Protein AF-A0A258DD39-F1 (afdb_monomer_lite)

pLDDT: mean 94.49, std 5.88, range [59.88, 98.69]

InterPro domains:
  IPR003718 OsmC/Ohr conserved domain [PF02566] (3-94)
  IPR015946 K homology domain-like, alpha/beta [G3DSA:3.30.300.20] (1-99)
  IPR036102 OsmC/Ohr superfamily [SSF82784] (1-97)

Organism: Caulobacter vibrioides (NCBI:txid155892)

Sequence (100 aa):
GLDLGPDPHELVAAGLAACTTMTLRLYANQKGWDISGLHVEVFSSFDKDATPHERFERIITLEGDLTDEQRERLFQIAEKCPIHKLLTAGAKVVTTVGGN

Foldseek 3Di:
DVPPDDDPVVVLQVVLQVLLQVQLVVVCVVVVHDFPDKGKGWDWDAQPVDVVRIDIDMDIDTDGDDDPVRVVVSVVSSCVGPSNCCVVVDDDDDDDDDDD

Secondary structure (DSSP, 8-state):
----S--HHHHHHHHHHHHHHHHHHHHHHHHT---SEEEEEEEEEE-TTSSSSEEEEEEEEEESS--HHHHHHHHHHHTTSHHHHHHHH-------PPP-

Radius of gyration: 16.72 Å; chains: 1; bounding box: 36×43×45 Å

Structure (mmCIF, N/CA/C/O backbone):
data_AF-A0A258DD39-F1
#
_entry.id   AF-A0A258DD39-F1
#
loop_
_atom_site.group_PDB
_atom_site.id
_atom_site.type_symbol
_atom_site.label_atom_id
_atom_site.label_alt_id
_atom_site.label_comp_id
_atom_site.label_asym_id
_atom_site.label_entity_id
_atom_site.label_seq_id
_atom_site.pdbx_PDB_ins_code
_atom_site.Cartn_x
_atom_site.Cartn_y
_atom_site.Cartn_z
_atom_site.occupancy
_atom_site.B_iso_or_equiv
_atom_site.auth_seq_id
_atom_site.auth_comp_id
_atom_site.auth_asym_id
_atom_site.auth_atom_id
_atom_site.pdbx_PDB_model_num
ATOM 1 N N . GLY A 1 1 ? -1.239 -5.208 -25.061 1.00 64.69 1 GLY A N 1
ATOM 2 C CA . GLY A 1 1 ? -1.803 -6.568 -25.197 1.00 64.69 1 GLY A CA 1
ATOM 3 C C . GLY A 1 1 ? -3.073 -6.442 -26.006 1.00 64.69 1 GLY A C 1
ATOM 4 O O . GLY A 1 1 ? -3.068 -5.648 -26.931 1.00 64.69 1 GLY A O 1
ATOM 5 N N . LEU A 1 2 ? -4.144 -7.169 -25.661 1.00 81.06 2 LEU A N 1
ATOM 6 C CA . LEU A 1 2 ? -5.518 -6.793 -26.059 1.00 81.06 2 LEU A CA 1
ATOM 7 C C . LEU A 1 2 ? -6.145 -5.785 -25.075 1.00 81.06 2 LEU A C 1
ATOM 9 O O . LEU A 1 2 ? -7.296 -5.408 -25.246 1.00 81.06 2 LEU A O 1
ATOM 13 N N . ASP A 1 3 ? -5.396 -5.415 -24.031 1.00 79.00 3 ASP A N 1
ATOM 14 C CA . ASP A 1 3 ? -5.751 -4.428 -23.004 1.00 79.00 3 ASP A CA 1
ATOM 15 C C . ASP A 1 3 ? -7.092 -4.730 -22.312 1.00 79.00 3 ASP A C 1
ATOM 17 O O . ASP A 1 3 ? -7.848 -3.851 -21.921 1.00 79.00 3 ASP A O 1
ATOM 21 N N . LEU A 1 4 ? -7.379 -6.029 -22.157 1.00 87.50 4 LEU A N 1
ATOM 22 C CA . LEU A 1 4 ? -8.574 -6.560 -21.489 1.00 87.50 4 LEU A CA 1
ATOM 23 C C . LEU A 1 4 ? -8.360 -6.834 -19.993 1.00 87.50 4 LEU A C 1
ATOM 25 O O . LEU A 1 4 ? -9.248 -7.360 -19.327 1.00 87.50 4 LEU A O 1
ATOM 29 N N . GLY A 1 5 ? -7.172 -6.550 -19.474 1.00 87.19 5 GLY A N 1
ATOM 30 C CA . GLY A 1 5 ? -6.804 -6.787 -18.088 1.00 87.19 5 GLY A CA 1
ATOM 31 C C . GLY A 1 5 ? -5.800 -5.745 -17.619 1.00 87.19 5 GLY A C 1
ATOM 32 O O . GLY A 1 5 ? -5.287 -4.996 -18.454 1.00 87.19 5 GLY A O 1
ATOM 33 N N . PRO A 1 6 ? -5.527 -5.713 -16.307 1.00 89.94 6 PRO A N 1
ATOM 34 C CA . PRO A 1 6 ? -4.634 -4.728 -15.737 1.00 89.94 6 PRO A CA 1
ATOM 35 C C . PRO A 1 6 ? -3.234 -4.852 -16.332 1.00 89.94 6 PRO A C 1
ATOM 37 O O . PRO A 1 6 ? -2.725 -5.962 -16.543 1.00 89.94 6 PRO A O 1
ATOM 40 N N . ASP A 1 7 ? -2.610 -3.713 -16.588 1.00 91.75 7 ASP A N 1
ATOM 41 C CA . ASP A 1 7 ? -1.215 -3.667 -16.989 1.00 91.75 7 ASP A CA 1
ATOM 42 C C . ASP A 1 7 ? -0.279 -4.022 -15.806 1.00 91.75 7 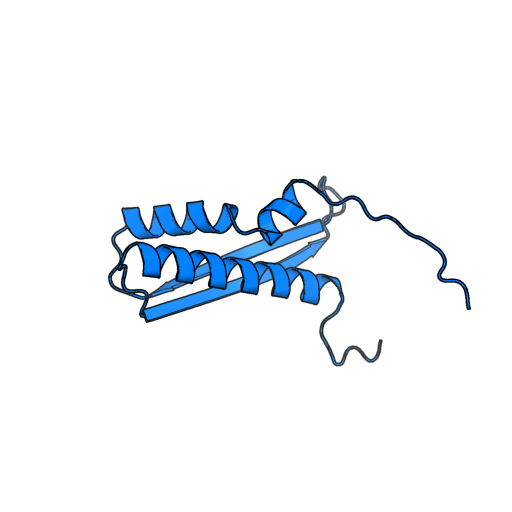ASP A C 1
ATOM 44 O O . ASP A 1 7 ? -0.707 -4.131 -14.649 1.00 91.75 7 ASP A O 1
ATOM 48 N N . PRO A 1 8 ? 1.023 -4.261 -16.055 1.00 93.12 8 PRO A N 1
ATOM 49 C CA . PRO A 1 8 ? 1.955 -4.622 -14.990 1.00 93.12 8 PRO A CA 1
ATOM 50 C C . PRO A 1 8 ? 2.065 -3.599 -13.846 1.00 93.12 8 PRO A C 1
ATOM 52 O O . PRO A 1 8 ? 2.251 -4.007 -12.700 1.00 93.12 8 PRO A O 1
ATOM 55 N N . HIS A 1 9 ? 1.954 -2.297 -14.122 1.00 93.25 9 HIS A N 1
ATOM 56 C CA . HIS A 1 9 ? 1.995 -1.245 -13.103 1.00 93.25 9 HIS A CA 1
ATOM 57 C C . HIS A 1 9 ? 0.711 -1.248 -12.270 1.00 93.25 9 HIS A C 1
ATOM 59 O O . HIS A 1 9 ? 0.780 -1.173 -11.041 1.00 93.25 9 HIS A O 1
ATOM 65 N N . GLU A 1 10 ? -0.443 -1.448 -12.908 1.00 93.81 10 GLU A N 1
ATOM 66 C CA . GLU A 1 10 ? -1.729 -1.614 -12.223 1.00 93.81 10 GLU A CA 1
ATOM 67 C C . GLU A 1 10 ? -1.731 -2.847 -11.305 1.00 93.81 10 GLU A C 1
ATOM 69 O O . GLU A 1 10 ? -2.262 -2.803 -10.193 1.00 93.81 10 GLU A O 1
ATOM 74 N N . LEU A 1 11 ? -1.067 -3.938 -11.701 1.00 96.31 11 LEU A N 1
ATOM 75 C CA . LEU A 1 11 ? -0.881 -5.109 -10.837 1.00 96.31 11 LEU A CA 1
ATOM 76 C C . LEU A 1 11 ? -0.014 -4.799 -9.605 1.00 96.31 11 LEU A C 1
ATOM 78 O O . LEU A 1 11 ? -0.313 -5.271 -8.504 1.00 96.31 11 LEU A O 1
ATOM 82 N N . VAL A 1 12 ? 1.039 -3.991 -9.756 1.00 96.25 12 VAL A N 1
ATOM 83 C CA . VAL A 1 12 ? 1.867 -3.535 -8.624 1.00 96.25 12 VAL A CA 1
ATOM 84 C C . VAL A 1 12 ? 1.063 -2.617 -7.698 1.00 96.25 12 VAL A C 1
ATOM 86 O O . VAL A 1 12 ? 1.096 -2.804 -6.477 1.00 96.25 12 VAL A O 1
ATOM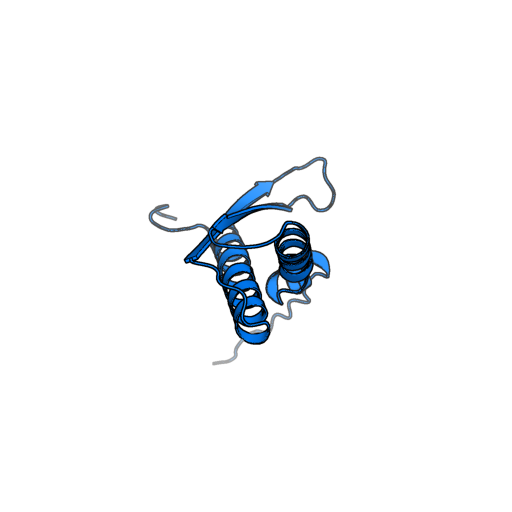 89 N N . ALA A 1 13 ? 0.295 -1.681 -8.261 1.00 97.50 13 ALA A N 1
ATOM 90 C CA . ALA A 1 13 ? -0.606 -0.803 -7.517 1.00 97.50 13 ALA A CA 1
ATOM 91 C C . ALA A 1 13 ? -1.639 -1.612 -6.713 1.00 97.50 13 ALA A C 1
ATOM 93 O O . ALA A 1 13 ? -1.799 -1.396 -5.507 1.00 97.50 13 ALA A O 1
ATOM 94 N N . ALA A 1 14 ? -2.260 -2.618 -7.335 1.00 97.81 14 ALA A N 1
ATOM 95 C CA . ALA A 1 14 ? -3.182 -3.535 -6.670 1.00 97.81 14 ALA A CA 1
ATOM 96 C C . ALA A 1 14 ? -2.501 -4.310 -5.526 1.00 97.81 14 ALA A C 1
ATOM 98 O O . ALA A 1 14 ? -3.076 -4.466 -4.445 1.00 97.81 14 ALA A O 1
ATOM 99 N N . GLY A 1 15 ? -1.249 -4.743 -5.718 1.00 98.19 15 GLY A N 1
ATOM 100 C CA . GLY A 1 15 ? -0.440 -5.369 -4.670 1.00 98.19 15 GLY A CA 1
ATOM 101 C C . GLY A 1 15 ? -0.195 -4.447 -3.469 1.00 98.19 15 GLY A C 1
ATOM 102 O O . GLY A 1 15 ? -0.330 -4.878 -2.319 1.00 98.19 15 GLY A O 1
ATOM 103 N N . LEU A 1 16 ? 0.109 -3.167 -3.709 1.00 98.50 16 LEU A N 1
ATOM 104 C CA . LEU A 1 16 ? 0.263 -2.165 -2.650 1.00 98.50 16 LEU A CA 1
ATOM 105 C C . LEU A 1 16 ? -1.058 -1.919 -1.905 1.00 98.50 16 LEU A C 1
ATOM 107 O O . LEU A 1 16 ? -1.057 -1.870 -0.668 1.00 98.50 16 LEU A O 1
ATOM 111 N N . ALA A 1 17 ? -2.174 -1.812 -2.631 1.00 98.56 17 ALA A N 1
ATOM 112 C CA . ALA A 1 17 ? -3.505 -1.645 -2.052 1.00 98.56 17 ALA A CA 1
ATOM 113 C C . ALA A 1 17 ? -3.852 -2.823 -1.128 1.00 98.56 17 ALA A C 1
ATOM 115 O O . ALA A 1 17 ? -4.114 -2.634 0.063 1.00 98.56 17 ALA A O 1
ATOM 116 N N . ALA A 1 18 ? -3.748 -4.053 -1.640 1.00 98.56 18 ALA A N 1
ATOM 117 C CA . ALA A 1 18 ? -4.044 -5.272 -0.893 1.00 98.56 18 ALA A CA 1
ATOM 118 C C . ALA A 1 18 ? -3.153 -5.424 0.350 1.00 98.56 18 ALA A C 1
ATOM 120 O O . ALA A 1 18 ? -3.647 -5.659 1.457 1.00 98.56 18 ALA A O 1
ATOM 121 N N . CYS A 1 19 ? -1.840 -5.226 0.197 1.00 98.69 19 CYS A N 1
ATOM 122 C CA . CYS A 1 19 ? -0.890 -5.317 1.301 1.00 98.69 19 CYS A CA 1
ATOM 123 C C . CYS A 1 19 ? -1.184 -4.286 2.402 1.00 98.69 19 CYS A C 1
ATOM 125 O O . CYS A 1 19 ? -1.056 -4.594 3.594 1.00 98.69 19 CYS A O 1
ATOM 127 N N . THR A 1 20 ? -1.582 -3.069 2.020 1.00 98.56 20 THR A N 1
ATOM 128 C CA . THR A 1 20 ? -1.972 -2.017 2.966 1.00 98.56 20 THR A CA 1
ATOM 129 C C . THR A 1 20 ? -3.233 -2.427 3.721 1.00 98.56 20 THR A C 1
ATOM 131 O O . THR A 1 20 ? -3.215 -2.459 4.952 1.00 98.56 20 THR A O 1
ATOM 134 N N . THR A 1 21 ? -4.283 -2.843 3.008 1.00 98.38 21 THR A N 1
ATOM 135 C CA . THR A 1 21 ? -5.552 -3.299 3.596 1.00 98.38 21 THR A CA 1
ATOM 136 C C . THR A 1 21 ? -5.344 -4.410 4.623 1.00 98.38 21 THR A C 1
ATOM 138 O O . THR A 1 21 ? -5.836 -4.319 5.750 1.00 98.38 21 THR A O 1
ATOM 141 N N . MET A 1 22 ? -4.569 -5.442 4.271 1.00 98.06 22 MET A N 1
ATOM 142 C CA . MET A 1 22 ? -4.265 -6.559 5.172 1.00 98.06 22 MET A CA 1
ATOM 143 C C . MET A 1 22 ? -3.526 -6.096 6.430 1.00 98.06 22 MET A C 1
ATOM 145 O O . MET A 1 22 ? -3.860 -6.520 7.535 1.00 98.06 22 MET A O 1
ATOM 149 N N . THR A 1 23 ? -2.542 -5.209 6.271 1.00 98.38 23 THR A N 1
ATOM 150 C CA . THR A 1 23 ? -1.735 -4.698 7.388 1.00 98.38 23 THR A CA 1
ATOM 151 C C . THR A 1 23 ? -2.589 -3.885 8.362 1.00 98.38 23 THR A C 1
ATOM 153 O O . THR A 1 23 ? -2.492 -4.083 9.573 1.00 98.38 23 THR A O 1
ATOM 156 N N . LEU A 1 24 ? -3.454 -3.008 7.844 1.00 98.25 24 LEU A N 1
ATOM 157 C CA . LEU A 1 24 ? -4.349 -2.192 8.663 1.00 98.25 24 LEU A CA 1
ATOM 158 C C . LEU A 1 24 ? -5.382 -3.042 9.401 1.00 98.25 24 LEU A C 1
ATOM 160 O O . LEU A 1 24 ? -5.524 -2.886 10.613 1.00 98.25 24 LEU A O 1
ATOM 164 N N . ARG A 1 25 ? -6.040 -3.991 8.714 1.00 96.75 25 ARG A N 1
ATOM 165 C CA . ARG A 1 25 ? -6.971 -4.926 9.369 1.00 96.75 25 ARG A CA 1
ATOM 166 C C . ARG A 1 25 ? -6.284 -5.741 10.458 1.00 96.75 25 ARG A C 1
ATOM 168 O O . ARG A 1 25 ? -6.820 -5.857 11.555 1.00 96.75 25 ARG A O 1
ATOM 175 N N . LEU A 1 26 ? -5.096 -6.283 10.182 1.00 96.94 26 LEU A N 1
ATOM 176 C CA . LEU A 1 26 ? -4.334 -7.046 11.170 1.00 96.94 26 LEU A CA 1
ATOM 177 C C . LEU A 1 26 ? -4.043 -6.205 12.418 1.00 96.94 26 LEU A C 1
ATOM 179 O O . LEU A 1 26 ? -4.266 -6.667 13.535 1.00 96.94 26 LEU A O 1
ATOM 183 N N . TYR A 1 27 ? -3.566 -4.974 12.232 1.00 98.00 27 TYR A N 1
ATOM 184 C CA . TYR A 1 27 ? -3.226 -4.087 13.340 1.00 98.00 27 TYR A CA 1
ATOM 185 C C . TYR A 1 27 ? -4.458 -3.677 14.158 1.00 98.00 27 TYR A C 1
ATOM 187 O O . TYR A 1 27 ? -4.420 -3.744 15.386 1.00 98.00 27 TYR A O 1
ATOM 195 N N . ALA A 1 28 ? -5.555 -3.301 13.496 1.00 97.06 28 ALA A N 1
ATOM 196 C CA . ALA A 1 28 ? -6.808 -2.945 14.159 1.00 97.06 28 ALA A CA 1
ATOM 197 C C . ALA A 1 28 ? -7.362 -4.113 14.985 1.00 97.06 28 ALA A C 1
ATOM 199 O O . ALA A 1 28 ? -7.652 -3.942 16.168 1.00 97.06 28 ALA A O 1
ATOM 200 N N . ASN A 1 29 ? -7.380 -5.322 14.413 1.00 95.94 29 ASN A N 1
ATOM 201 C CA . ASN A 1 29 ? -7.811 -6.533 15.111 1.00 95.94 29 ASN A CA 1
ATOM 202 C C . ASN A 1 29 ? -6.952 -6.821 16.351 1.00 95.94 29 ASN A C 1
ATOM 204 O O . ASN A 1 29 ? -7.483 -7.137 17.410 1.00 95.94 29 ASN A O 1
ATOM 208 N N . GLN A 1 30 ? -5.626 -6.668 16.257 1.00 97.50 30 GLN A N 1
ATOM 209 C CA . GLN A 1 30 ? -4.721 -6.841 17.404 1.00 97.50 30 GLN A CA 1
ATOM 210 C C . GLN A 1 30 ? -4.962 -5.822 18.525 1.00 97.50 30 GLN A C 1
ATOM 212 O O . GLN A 1 30 ? -4.633 -6.090 19.680 1.00 97.50 30 GLN A O 1
ATOM 217 N N . LYS A 1 31 ? -5.488 -4.642 18.190 1.00 97.31 31 LYS A N 1
ATOM 218 C CA . LYS A 1 31 ? -5.817 -3.581 19.148 1.00 97.31 31 LYS A CA 1
ATOM 219 C C . LYS A 1 31 ? -7.277 -3.593 19.601 1.00 97.31 31 LYS A C 1
ATOM 221 O O . LYS A 1 31 ? -7.611 -2.829 20.501 1.00 97.31 31 LYS A O 1
ATOM 226 N N . GLY A 1 32 ? -8.110 -4.455 19.017 1.00 96.69 32 GLY A N 1
ATOM 227 C CA . GLY A 1 32 ? -9.548 -4.494 19.276 1.00 96.69 32 GLY A CA 1
ATOM 228 C C . GLY A 1 32 ? -10.282 -3.243 18.787 1.00 96.69 32 GLY A C 1
ATOM 229 O O . GLY A 1 32 ? -11.252 -2.837 19.413 1.00 96.69 32 GLY A O 1
ATOM 230 N N . TRP A 1 33 ? -9.791 -2.595 17.728 1.00 97.12 33 TRP A N 1
ATOM 231 C CA . TRP A 1 33 ? -10.426 -1.408 17.150 1.00 97.12 33 TRP A CA 1
ATOM 232 C C . TRP A 1 33 ? -11.466 -1.812 16.108 1.00 97.12 33 TRP A C 1
ATOM 234 O O . TRP A 1 33 ? -11.178 -2.654 15.253 1.00 97.12 33 TRP A O 1
ATOM 244 N N . ASP A 1 34 ? -12.651 -1.204 16.172 1.00 91.69 34 ASP A N 1
ATOM 245 C CA . ASP A 1 34 ? -13.759 -1.530 15.277 1.00 91.69 34 ASP A CA 1
ATOM 246 C C . ASP A 1 34 ? -13.665 -0.741 13.965 1.00 91.69 34 ASP A C 1
ATOM 248 O O . ASP A 1 34 ? -13.902 0.466 13.910 1.00 91.69 34 ASP A O 1
ATOM 252 N N . ILE A 1 35 ? -13.288 -1.447 12.899 1.00 94.19 35 ILE A N 1
ATOM 253 C CA . ILE A 1 35 ? -13.282 -0.928 11.532 1.00 94.19 35 ILE A CA 1
ATOM 254 C C . ILE A 1 35 ? -14.403 -1.626 10.770 1.00 94.19 35 ILE A C 1
ATOM 256 O O . ILE A 1 35 ? -14.239 -2.761 10.303 1.00 94.19 35 ILE A O 1
ATOM 260 N N . SER A 1 36 ? -15.526 -0.930 10.611 1.00 94.00 36 SER A N 1
ATOM 261 C CA . SER A 1 36 ? -16.675 -1.428 9.854 1.00 94.00 36 SER A CA 1
ATOM 262 C C . SER A 1 36 ? -16.406 -1.423 8.346 1.00 94.00 36 SER A C 1
ATOM 264 O O . SER A 1 36 ? -16.877 -2.312 7.635 1.00 94.00 36 SER A O 1
ATOM 266 N N . GLY A 1 37 ? -15.580 -0.486 7.867 1.00 95.56 37 GLY A N 1
ATOM 267 C CA . GLY A 1 37 ? -15.208 -0.351 6.461 1.00 95.56 37 GLY A CA 1
ATOM 268 C C . GLY A 1 37 ? -13.762 0.105 6.280 1.00 95.56 37 GLY A C 1
ATOM 269 O O . GLY A 1 37 ? -13.268 0.994 6.969 1.00 95.56 37 GLY A O 1
ATOM 270 N N . LEU A 1 38 ? -13.061 -0.527 5.339 1.00 97.44 38 LEU A N 1
ATOM 271 C CA . LEU A 1 38 ? -11.713 -0.142 4.927 1.00 97.44 38 LEU A CA 1
ATOM 272 C C . LEU A 1 38 ? -11.603 -0.297 3.416 1.00 97.44 38 LEU A C 1
ATOM 274 O O . LEU A 1 38 ? -11.724 -1.411 2.901 1.00 97.44 38 LEU A O 1
ATOM 278 N N . HIS A 1 39 ? -11.341 0.814 2.737 1.00 98.00 39 HIS A N 1
ATOM 279 C CA . HIS A 1 39 ? -11.100 0.859 1.304 1.00 98.00 39 HIS A CA 1
ATOM 280 C C . HIS A 1 39 ? -9.730 1.474 1.027 1.00 98.00 39 HIS A C 1
ATOM 282 O O . HIS A 1 39 ? -9.339 2.445 1.677 1.00 98.00 39 HIS A O 1
ATOM 288 N N . VAL A 1 40 ? -8.989 0.881 0.093 1.00 98.56 40 VAL A N 1
ATOM 289 C CA . VAL A 1 40 ? -7.677 1.374 -0.325 1.00 98.56 40 VAL A CA 1
ATOM 290 C C . VAL A 1 40 ? -7.628 1.377 -1.842 1.00 98.56 40 VAL A C 1
ATOM 292 O O . VAL A 1 40 ? -7.743 0.323 -2.464 1.00 98.56 40 VAL A O 1
ATOM 295 N N . GLU A 1 41 ? -7.410 2.556 -2.406 1.00 98.38 41 GLU A N 1
ATOM 296 C CA . GLU A 1 41 ? -7.228 2.781 -3.837 1.00 98.38 41 GLU A CA 1
ATOM 297 C C . GLU A 1 41 ? -5.778 3.175 -4.084 1.00 98.38 41 GLU A C 1
ATOM 299 O O . GLU A 1 41 ? -5.175 3.892 -3.279 1.00 98.38 41 GLU A O 1
ATOM 304 N N . VAL A 1 42 ? -5.199 2.682 -5.177 1.00 98.31 42 VAL A N 1
ATOM 305 C CA . VAL A 1 42 ? -3.839 3.038 -5.579 1.00 98.31 42 VAL A CA 1
ATOM 306 C C . VAL A 1 42 ? -3.817 3.312 -7.072 1.00 98.31 42 VAL A C 1
ATOM 308 O O . VAL A 1 42 ? -4.245 2.473 -7.859 1.00 98.31 42 VAL A O 1
ATOM 311 N N . PHE A 1 43 ? -3.267 4.462 -7.442 1.00 95.88 43 PHE A N 1
ATOM 312 C CA . PHE A 1 43 ? -3.087 4.895 -8.821 1.00 95.88 43 PHE A CA 1
ATOM 313 C C . PHE A 1 43 ? -1.596 4.960 -9.140 1.00 95.88 43 PHE A C 1
ATOM 315 O O . PHE A 1 43 ? -0.822 5.511 -8.356 1.00 95.88 43 PHE A O 1
ATOM 322 N N . SER A 1 44 ? -1.190 4.409 -10.280 1.00 95.06 44 SER A N 1
ATOM 323 C CA . SER A 1 44 ? 0.161 4.570 -10.821 1.00 95.06 44 SER A CA 1
ATOM 324 C C . SER A 1 44 ? 0.189 5.692 -11.852 1.00 95.06 44 SER A C 1
ATOM 326 O O . SER A 1 44 ? -0.721 5.840 -12.666 1.00 95.06 44 SER A O 1
ATOM 328 N N . SER A 1 45 ? 1.248 6.489 -11.824 1.00 94.75 45 SER A N 1
ATOM 329 C CA . SER A 1 45 ? 1.502 7.555 -12.788 1.00 94.75 45 SER A CA 1
ATOM 330 C C . SER A 1 45 ? 2.999 7.689 -13.027 1.00 94.75 45 SER A C 1
ATOM 332 O O . SER A 1 45 ? 3.813 7.350 -12.167 1.00 94.75 45 SER A O 1
ATOM 334 N N . PHE A 1 46 ? 3.357 8.203 -14.198 1.00 94.19 46 PHE A N 1
ATOM 335 C CA . PHE A 1 46 ? 4.741 8.434 -14.581 1.00 94.19 46 PHE A CA 1
ATOM 336 C C . PHE A 1 46 ? 4.998 9.935 -14.714 1.00 94.19 46 PHE A C 1
ATOM 338 O O . PHE A 1 46 ? 4.338 10.615 -15.501 1.00 94.19 46 PHE A O 1
ATOM 345 N N . ASP A 1 47 ? 5.980 10.438 -13.971 1.00 93.06 47 ASP A N 1
ATOM 346 C CA . ASP A 1 47 ? 6.455 11.816 -14.028 1.00 93.06 47 ASP A CA 1
ATOM 347 C C . ASP A 1 47 ? 7.926 11.846 -14.465 1.00 93.06 47 ASP A C 1
ATOM 349 O O . ASP A 1 47 ? 8.852 11.515 -13.720 1.00 93.06 47 ASP A O 1
ATOM 353 N N . LYS A 1 48 ? 8.147 12.270 -15.710 1.00 93.88 48 LYS A N 1
ATOM 354 C CA . LYS A 1 48 ? 9.478 12.346 -16.325 1.00 93.88 48 LYS A CA 1
ATOM 355 C C . LYS A 1 48 ? 10.419 13.341 -15.633 1.00 93.88 48 LYS A C 1
ATOM 357 O O . LYS A 1 48 ? 11.629 13.219 -15.798 1.00 93.88 48 LYS A O 1
ATOM 362 N N . ASP A 1 49 ? 9.881 14.319 -14.907 1.00 95.69 49 ASP A N 1
ATOM 363 C CA . ASP A 1 49 ? 10.657 15.393 -14.283 1.00 95.69 49 ASP A CA 1
ATOM 364 C C . ASP A 1 49 ? 10.938 15.091 -12.792 1.00 95.69 49 ASP A C 1
ATOM 366 O O . ASP A 1 49 ? 11.749 15.768 -12.156 1.00 95.69 49 ASP A O 1
ATOM 370 N N . ALA A 1 50 ? 10.326 14.034 -12.240 1.00 92.88 50 ALA A N 1
ATOM 371 C CA . ALA A 1 50 ? 10.554 13.549 -10.882 1.00 92.88 50 ALA A CA 1
ATOM 372 C C . ALA A 1 50 ? 11.651 12.471 -10.809 1.00 92.88 50 ALA A C 1
ATOM 374 O O . ALA A 1 50 ? 11.949 11.772 -11.772 1.00 92.88 50 ALA A O 1
ATOM 375 N N . THR A 1 51 ? 12.261 12.297 -9.635 1.00 89.62 51 THR A N 1
ATOM 376 C CA . THR A 1 51 ? 13.122 11.143 -9.333 1.00 89.62 51 THR A CA 1
ATOM 377 C C . THR A 1 51 ? 12.710 10.571 -7.976 1.00 89.62 51 THR A C 1
ATOM 379 O O . THR A 1 51 ? 12.900 11.255 -6.968 1.00 89.62 51 THR A O 1
ATOM 382 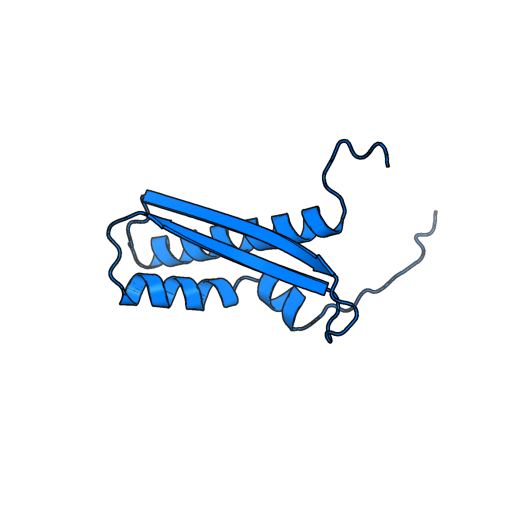N N . PRO A 1 52 ? 12.163 9.341 -7.916 1.00 89.94 52 PRO A N 1
ATOM 383 C CA . PRO A 1 52 ? 11.893 8.411 -9.025 1.00 89.94 52 PRO A CA 1
ATOM 384 C C . PRO A 1 52 ? 10.778 8.888 -9.977 1.00 89.94 52 PRO A C 1
ATOM 386 O O . PRO A 1 52 ? 9.906 9.649 -9.570 1.00 89.94 52 PRO A O 1
ATOM 389 N N . HIS A 1 53 ? 10.815 8.426 -11.234 1.00 92.88 53 HIS A N 1
ATOM 390 C CA . HIS A 1 53 ? 9.800 8.771 -12.241 1.00 92.88 53 HIS A CA 1
ATOM 391 C C . HIS A 1 53 ? 8.442 8.109 -11.984 1.00 92.88 53 HIS A C 1
ATOM 393 O O . HIS A 1 53 ? 7.399 8.675 -12.294 1.00 92.88 53 HIS A O 1
ATOM 399 N N . GLU A 1 54 ? 8.450 6.893 -11.440 1.00 92.69 54 GLU A N 1
ATOM 400 C CA . GLU A 1 54 ? 7.225 6.165 -11.120 1.00 92.69 54 GLU A CA 1
ATOM 401 C C . GLU A 1 54 ? 6.634 6.688 -9.808 1.00 92.69 54 GLU A C 1
ATOM 403 O O . GLU A 1 54 ? 7.325 6.751 -8.785 1.00 92.69 54 GLU A O 1
ATOM 408 N N . ARG A 1 55 ? 5.342 7.013 -9.820 1.00 94.31 55 ARG A N 1
ATOM 409 C CA . ARG A 1 55 ? 4.605 7.505 -8.659 1.00 94.31 55 ARG A CA 1
ATOM 410 C C . ARG A 1 55 ? 3.366 6.657 -8.418 1.00 94.31 55 ARG A C 1
ATOM 412 O O . ARG A 1 55 ? 2.497 6.554 -9.278 1.00 94.31 55 ARG A O 1
ATOM 419 N N . PHE A 1 56 ? 3.254 6.143 -7.196 1.00 95.94 56 PHE A N 1
ATOM 420 C CA . PHE A 1 56 ? 2.042 5.510 -6.688 1.00 95.94 56 PHE A CA 1
ATOM 421 C C . PHE A 1 56 ? 1.343 6.454 -5.711 1.00 95.94 56 PHE A C 1
ATOM 423 O O . PHE A 1 56 ? 1.913 6.829 -4.685 1.00 95.94 56 PHE A O 1
ATOM 430 N N . GLU A 1 57 ? 0.112 6.837 -6.019 1.00 96.62 57 GLU A N 1
ATOM 431 C CA . GLU A 1 57 ? -0.749 7.611 -5.131 1.00 96.62 57 GLU A CA 1
ATOM 432 C C . GLU A 1 57 ? -1.744 6.677 -4.455 1.00 96.62 57 GLU A C 1
ATOM 434 O O . GLU A 1 57 ? -2.421 5.906 -5.128 1.00 96.62 57 GLU A O 1
ATOM 439 N N . ARG A 1 58 ? -1.812 6.722 -3.123 1.00 97.88 58 ARG A N 1
ATOM 440 C CA . ARG A 1 58 ? -2.663 5.845 -2.318 1.00 97.88 58 ARG A CA 1
ATOM 441 C C . ARG A 1 58 ? -3.697 6.664 -1.563 1.00 97.88 58 ARG A C 1
ATOM 443 O O . ARG A 1 58 ? -3.330 7.572 -0.821 1.00 97.88 58 ARG A O 1
ATOM 450 N N . ILE A 1 59 ? -4.959 6.266 -1.670 1.00 98.31 59 ILE A N 1
ATOM 451 C CA . ILE A 1 59 ? -6.074 6.829 -0.908 1.00 98.31 59 ILE A CA 1
ATOM 452 C C . ILE A 1 59 ? -6.600 5.747 0.034 1.00 98.31 59 ILE A C 1
ATOM 454 O O . ILE A 1 59 ? -6.819 4.610 -0.379 1.00 98.31 59 ILE A O 1
ATOM 458 N N . ILE A 1 60 ? -6.757 6.083 1.316 1.00 98.19 60 ILE A N 1
ATOM 459 C CA . ILE A 1 60 ? -7.241 5.163 2.352 1.00 98.19 60 ILE A CA 1
ATOM 460 C C . ILE A 1 60 ? -8.490 5.761 2.987 1.00 98.19 60 ILE A C 1
ATOM 462 O O . ILE A 1 60 ? -8.422 6.807 3.631 1.00 98.19 60 ILE A O 1
ATOM 466 N N . THR A 1 61 ? -9.601 5.044 2.876 1.00 97.94 61 THR A N 1
ATOM 467 C CA . THR A 1 61 ? -10.875 5.408 3.498 1.00 97.94 61 THR A CA 1
ATOM 468 C C . THR A 1 61 ? -11.171 4.449 4.645 1.00 97.94 61 THR A C 1
ATOM 470 O O . THR A 1 61 ? -11.144 3.228 4.472 1.00 97.94 61 THR A O 1
ATOM 473 N 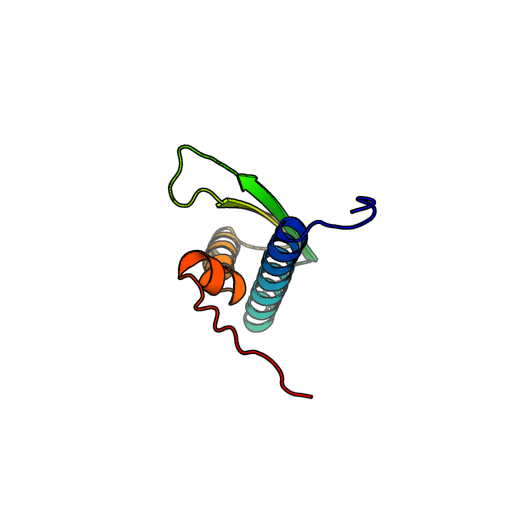N . LEU A 1 62 ? -11.434 5.011 5.827 1.00 96.94 62 LEU A N 1
ATOM 474 C CA . LEU A 1 62 ? -11.702 4.284 7.069 1.00 96.94 62 LEU A CA 1
ATOM 475 C C . LEU A 1 62 ? -13.087 4.639 7.611 1.00 96.94 62 LEU A C 1
ATOM 477 O O . LEU A 1 62 ? -13.361 5.804 7.911 1.00 96.94 62 LEU A O 1
ATOM 481 N N . GLU A 1 63 ? -13.907 3.622 7.836 1.00 96.44 63 GLU A N 1
ATOM 482 C CA . GLU A 1 63 ? -15.232 3.711 8.446 1.00 96.44 63 GLU A CA 1
ATOM 483 C C . GLU A 1 63 ? -15.260 2.897 9.745 1.00 96.44 63 GLU A C 1
ATOM 485 O O . GLU A 1 63 ? -14.636 1.837 9.840 1.00 96.44 63 GLU A O 1
ATOM 490 N N . GLY A 1 64 ? -15.974 3.406 10.750 1.00 93.88 64 GLY A N 1
ATOM 491 C CA . GLY A 1 64 ? -16.065 2.801 12.080 1.00 93.88 64 GLY A CA 1
ATOM 492 C C . GLY A 1 64 ? -15.909 3.820 13.206 1.00 93.88 64 GLY A C 1
ATOM 493 O O . GLY A 1 64 ? -15.627 5.002 12.962 1.00 93.88 64 GLY A O 1
ATOM 494 N N . ASP A 1 65 ? -16.092 3.342 14.436 1.00 95.06 65 ASP A N 1
ATOM 495 C CA . ASP A 1 65 ? -15.916 4.120 15.664 1.00 95.06 65 ASP A CA 1
ATOM 496 C C . ASP A 1 65 ? -14.427 4.188 16.029 1.00 95.06 65 ASP A C 1
ATOM 498 O O . ASP A 1 65 ? -13.905 3.408 16.827 1.00 95.06 65 ASP A O 1
ATOM 502 N N . LEU A 1 66 ? -13.720 5.088 15.344 1.00 96.12 66 LEU A N 1
ATOM 503 C CA . LEU A 1 66 ? -12.294 5.327 15.529 1.00 96.12 66 LEU A CA 1
ATOM 504 C C . LEU A 1 66 ? -12.057 6.763 15.977 1.00 96.12 66 LEU A C 1
ATOM 506 O O . LEU A 1 66 ? -12.507 7.695 15.302 1.00 96.12 66 LEU A O 1
ATOM 510 N N . THR A 1 67 ? -11.271 6.935 17.037 1.00 97.31 67 THR A N 1
ATOM 511 C CA . THR A 1 67 ? -10.777 8.260 17.433 1.00 97.31 67 THR A CA 1
ATOM 512 C C . THR A 1 67 ? -9.781 8.795 16.406 1.00 97.31 67 THR A C 1
ATOM 514 O O . THR A 1 67 ? -9.178 8.035 15.637 1.00 97.31 67 THR A O 1
ATOM 517 N N . ASP A 1 68 ? -9.555 10.106 16.412 1.00 96.62 68 ASP A N 1
ATOM 518 C CA . ASP A 1 68 ? -8.589 10.740 15.512 1.00 96.62 68 ASP A CA 1
ATOM 519 C C . ASP A 1 68 ? -7.173 10.185 15.722 1.00 96.62 68 ASP A C 1
ATOM 521 O O . ASP A 1 68 ? -6.456 9.921 14.757 1.00 96.62 68 ASP A O 1
ATOM 525 N N . GLU A 1 69 ? -6.790 9.882 16.966 1.00 97.44 69 GLU A N 1
ATOM 526 C CA . GLU A 1 69 ? -5.500 9.259 17.277 1.00 97.44 69 GLU A CA 1
ATOM 527 C C . GLU A 1 69 ? -5.388 7.841 16.707 1.00 97.44 69 GLU A C 1
ATOM 529 O O . GLU A 1 69 ? -4.312 7.427 16.268 1.00 97.44 69 GLU A O 1
ATOM 534 N N . GLN A 1 70 ? -6.483 7.074 16.704 1.00 97.69 70 GLN A N 1
ATOM 535 C CA . GLN A 1 70 ? -6.508 5.738 16.109 1.00 97.69 70 GLN A CA 1
ATOM 536 C C . GLN A 1 70 ? -6.399 5.813 14.584 1.00 97.69 70 GLN A C 1
ATOM 538 O O . GLN A 1 70 ? -5.647 5.033 13.994 1.00 97.69 70 GLN A O 1
ATOM 543 N N . ARG A 1 71 ? -7.091 6.768 13.949 1.00 96.94 71 ARG A N 1
ATOM 544 C CA . ARG A 1 71 ? -7.019 7.020 12.499 1.00 96.94 71 ARG A CA 1
ATOM 545 C C . ARG A 1 71 ? -5.616 7.430 12.076 1.00 96.94 71 ARG A C 1
ATOM 547 O O . ARG A 1 71 ? -5.028 6.782 11.212 1.00 96.94 71 ARG A O 1
ATOM 554 N N . GLU A 1 72 ? -5.045 8.419 12.755 1.00 96.94 72 GLU A N 1
ATOM 555 C CA . GLU A 1 72 ? -3.667 8.862 12.540 1.00 96.94 72 GLU A CA 1
ATOM 556 C C . GLU A 1 72 ? -2.690 7.696 12.716 1.00 96.94 72 GLU A C 1
ATOM 558 O O . GLU A 1 72 ? -1.807 7.450 11.887 1.00 96.94 72 GLU A O 1
ATOM 563 N N . ARG A 1 73 ? -2.892 6.882 13.759 1.00 97.88 73 ARG A N 1
ATOM 564 C CA . ARG A 1 73 ? -2.053 5.709 13.968 1.00 97.88 73 ARG A CA 1
ATOM 565 C C . ARG A 1 73 ? -2.177 4.695 12.833 1.00 97.88 73 ARG A C 1
ATOM 567 O O . ARG A 1 73 ? -1.158 4.132 12.434 1.00 97.88 73 ARG A O 1
ATOM 574 N N . LEU A 1 74 ? -3.378 4.433 12.324 1.00 97.62 74 LEU A N 1
ATOM 575 C CA . LEU A 1 74 ? -3.580 3.528 11.192 1.00 97.62 74 LEU A CA 1
ATOM 576 C C . LEU A 1 74 ? -2.861 4.044 9.943 1.00 97.62 74 LEU A C 1
ATOM 578 O O . LEU A 1 74 ? -2.154 3.265 9.308 1.00 97.62 74 LEU A O 1
ATOM 582 N N . PHE A 1 75 ? -2.919 5.342 9.644 1.00 96.38 75 PHE A N 1
ATOM 583 C CA . PHE A 1 75 ? -2.168 5.914 8.521 1.00 96.38 75 PHE A CA 1
ATOM 584 C C . PHE A 1 75 ? -0.656 5.702 8.661 1.00 96.38 75 PHE A C 1
ATOM 586 O O . PHE A 1 75 ? -0.012 5.223 7.729 1.00 96.38 75 PHE A O 1
ATOM 593 N N . GLN A 1 76 ? -0.092 5.886 9.855 1.00 97.19 76 GLN A N 1
ATOM 594 C CA . GLN A 1 76 ? 1.322 5.570 10.104 1.00 97.19 76 GLN A CA 1
ATOM 595 C C . GLN A 1 76 ? 1.652 4.076 9.943 1.00 97.19 76 GLN A C 1
ATOM 597 O O . GLN A 1 76 ? 2.781 3.709 9.605 1.00 97.19 76 GLN A O 1
ATOM 602 N N . ILE A 1 77 ? 0.702 3.184 10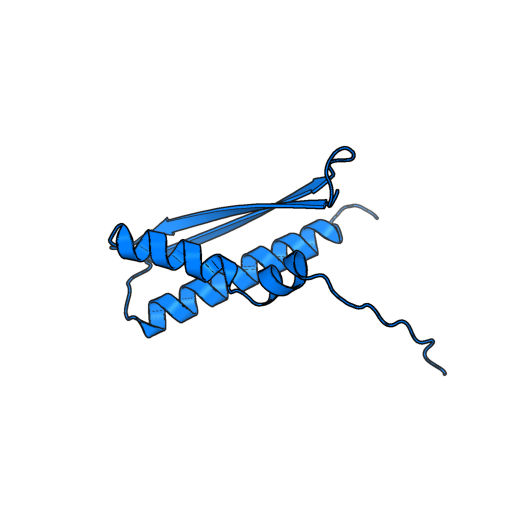.236 1.00 97.88 77 ILE A N 1
ATOM 603 C CA . ILE A 1 77 ? 0.869 1.737 10.048 1.00 97.88 77 ILE A CA 1
ATOM 604 C C . ILE A 1 77 ? 0.779 1.347 8.567 1.00 97.88 77 ILE A C 1
ATOM 606 O O . ILE A 1 77 ? 1.447 0.389 8.169 1.00 97.88 77 ILE A O 1
ATOM 610 N N . ALA A 1 78 ? 0.046 2.092 7.737 1.00 97.25 78 ALA A N 1
ATOM 611 C CA . ALA A 1 78 ? -0.023 1.855 6.295 1.00 97.25 78 ALA A CA 1
ATOM 612 C C . ALA A 1 78 ? 1.363 1.917 5.623 1.00 97.25 78 ALA A C 1
ATOM 614 O O . ALA A 1 78 ? 1.631 1.150 4.696 1.00 97.25 78 ALA A O 1
ATOM 615 N N . GLU A 1 79 ? 2.273 2.751 6.137 1.00 96.56 79 GLU A N 1
ATOM 616 C CA . GLU A 1 79 ? 3.669 2.853 5.671 1.00 96.56 79 GLU A CA 1
ATOM 617 C C . GLU A 1 79 ? 4.557 1.683 6.122 1.00 96.56 79 GLU A C 1
ATOM 619 O O . GLU A 1 79 ? 5.709 1.541 5.716 1.00 96.56 79 GLU A O 1
ATOM 624 N N . LYS A 1 80 ? 4.048 0.796 6.981 1.00 96.44 80 LYS A N 1
ATOM 625 C CA . LYS A 1 80 ? 4.805 -0.366 7.469 1.00 96.44 80 LYS A CA 1
ATOM 626 C C . LYS A 1 80 ? 4.509 -1.642 6.699 1.00 96.44 80 LYS A C 1
ATOM 628 O O . LYS A 1 80 ? 5.150 -2.659 6.989 1.00 96.44 80 LYS A O 1
ATOM 633 N N . CYS A 1 81 ? 3.577 -1.604 5.747 1.00 97.38 81 CYS A N 1
ATOM 634 C CA . CYS A 1 81 ? 3.217 -2.778 4.970 1.00 97.38 81 CYS A CA 1
ATOM 635 C C . CYS A 1 81 ? 4.423 -3.249 4.118 1.00 97.38 81 CYS A C 1
ATOM 637 O O . CYS A 1 81 ? 5.195 -2.418 3.627 1.00 97.38 81 CYS A O 1
ATOM 639 N N . PRO A 1 82 ? 4.651 -4.569 3.968 1.00 97.00 82 PRO A N 1
ATOM 640 C CA . PRO A 1 82 ? 5.813 -5.091 3.245 1.00 97.00 82 PRO A CA 1
ATOM 641 C C . PRO A 1 82 ? 6.004 -4.530 1.830 1.00 97.00 82 PRO A C 1
ATOM 643 O O . PRO A 1 82 ? 7.132 -4.219 1.454 1.00 97.00 82 PRO A O 1
ATOM 646 N N . ILE A 1 83 ? 4.920 -4.356 1.067 1.00 97.69 83 ILE A N 1
ATOM 647 C CA . ILE A 1 83 ? 5.000 -3.843 -0.308 1.00 97.69 83 ILE A CA 1
ATOM 648 C C . ILE A 1 83 ? 5.356 -2.355 -0.341 1.00 97.69 83 ILE A C 1
ATOM 650 O O . ILE A 1 83 ? 6.171 -1.964 -1.169 1.00 97.69 83 ILE A O 1
ATOM 654 N N . HIS A 1 84 ? 4.854 -1.537 0.592 1.00 96.44 84 HIS A N 1
ATOM 655 C CA . HIS A 1 84 ? 5.314 -0.150 0.717 1.00 96.44 84 HIS A CA 1
ATOM 656 C C . HIS A 1 84 ? 6.832 -0.103 0.922 1.00 96.44 84 HIS A C 1
ATOM 658 O O . HIS A 1 84 ? 7.529 0.611 0.208 1.00 96.44 84 HIS A O 1
ATOM 664 N N . LYS A 1 85 ? 7.356 -0.908 1.857 1.00 95.88 85 LYS A N 1
ATOM 665 C CA . LYS A 1 85 ? 8.800 -0.961 2.135 1.00 95.88 85 LYS A CA 1
ATOM 666 C C . LYS A 1 85 ? 9.611 -1.408 0.923 1.00 95.88 85 LYS A C 1
ATOM 668 O O . LYS A 1 85 ? 10.688 -0.875 0.696 1.00 95.88 85 LYS A O 1
ATOM 673 N N . LEU A 1 86 ? 9.109 -2.379 0.160 1.00 95.31 86 LEU A N 1
ATOM 674 C CA . LEU A 1 86 ? 9.752 -2.836 -1.072 1.00 95.31 86 LEU A CA 1
ATOM 675 C C . LEU A 1 86 ? 9.852 -1.702 -2.102 1.00 95.31 86 LEU A C 1
ATOM 677 O O . LEU A 1 86 ? 10.915 -1.498 -2.681 1.00 95.31 86 LEU A O 1
ATOM 681 N N . LEU A 1 87 ? 8.760 -0.960 -2.312 1.00 94.19 87 LEU A N 1
ATOM 682 C CA . LEU A 1 87 ? 8.697 0.119 -3.300 1.00 94.19 87 LEU A CA 1
ATOM 683 C C . LEU A 1 87 ? 9.553 1.327 -2.906 1.00 94.19 87 LEU A C 1
ATOM 685 O O . LEU A 1 87 ? 10.175 1.933 -3.772 1.00 94.19 87 LEU A O 1
ATOM 689 N N . THR A 1 88 ? 9.626 1.662 -1.615 1.00 93.44 88 THR A N 1
ATOM 690 C CA . THR A 1 88 ? 10.403 2.819 -1.142 1.00 93.44 88 THR A CA 1
ATOM 691 C C . THR A 1 88 ? 11.884 2.522 -0.933 1.00 93.44 88 THR A C 1
ATOM 693 O O . THR A 1 88 ? 12.710 3.408 -1.135 1.00 93.44 88 THR A O 1
ATOM 696 N N . ALA A 1 89 ? 12.251 1.293 -0.557 1.00 92.44 89 ALA A N 1
ATOM 697 C CA . ALA A 1 89 ? 13.653 0.893 -0.418 1.00 92.44 89 ALA A CA 1
ATOM 698 C C . ALA A 1 89 ? 14.295 0.469 -1.751 1.00 92.44 89 ALA A C 1
ATOM 700 O O . ALA A 1 89 ? 15.519 0.497 -1.881 1.00 92.44 89 ALA A O 1
ATOM 701 N N . GLY A 1 90 ? 13.478 0.061 -2.726 1.00 87.38 90 GLY A N 1
ATOM 702 C CA . GLY A 1 90 ? 13.927 -0.569 -3.961 1.00 87.38 90 GLY A CA 1
ATOM 703 C C . GLY A 1 90 ? 14.202 -2.067 -3.795 1.00 87.38 90 GLY A C 1
ATOM 704 O O . GLY A 1 90 ? 14.431 -2.582 -2.699 1.00 87.38 90 GLY A O 1
ATOM 705 N N . ALA A 1 91 ? 14.183 -2.790 -4.916 1.00 88.25 91 ALA A N 1
ATOM 706 C CA . ALA A 1 91 ? 14.392 -4.233 -4.962 1.00 88.25 91 ALA A CA 1
ATOM 707 C C . ALA A 1 91 ? 15.600 -4.590 -5.835 1.00 88.25 91 ALA A C 1
ATOM 709 O O . ALA A 1 91 ? 15.836 -3.977 -6.876 1.00 88.25 91 ALA A O 1
ATOM 710 N N . LYS A 1 92 ? 16.338 -5.636 -5.448 1.00 92.94 92 LYS A N 1
ATOM 711 C CA . LYS A 1 92 ? 17.351 -6.249 -6.312 1.00 92.94 92 LYS A CA 1
ATOM 712 C C . LYS A 1 92 ? 16.698 -7.345 -7.146 1.00 92.94 92 LYS A C 1
ATOM 714 O O . LYS A 1 92 ? 16.273 -8.360 -6.601 1.00 92.94 92 LYS A O 1
ATOM 719 N N . VAL A 1 93 ? 16.685 -7.165 -8.461 1.00 92.50 93 VAL A N 1
ATOM 720 C CA . VAL A 1 93 ? 16.274 -8.207 -9.407 1.00 92.50 93 VAL A CA 1
ATOM 721 C C . VAL A 1 93 ? 17.511 -8.992 -9.839 1.00 92.50 93 VAL A C 1
ATOM 723 O O . VAL A 1 93 ? 18.522 -8.408 -10.226 1.00 92.50 93 VAL A O 1
ATOM 726 N N . VAL A 1 94 ? 17.449 -10.319 -9.739 1.00 96.25 94 VAL A N 1
ATOM 727 C CA . VAL A 1 94 ? 18.497 -11.229 -10.215 1.00 96.25 94 VAL A CA 1
ATOM 728 C C . VAL A 1 94 ? 17.898 -12.095 -11.311 1.00 96.25 94 VAL A C 1
ATOM 730 O O . VAL A 1 94 ? 16.906 -12.779 -11.077 1.00 96.25 94 VAL A O 1
ATOM 733 N N . THR A 1 95 ? 18.514 -12.074 -12.490 1.00 95.62 95 THR A N 1
ATOM 734 C CA . THR A 1 95 ? 18.074 -12.862 -13.644 1.00 95.62 95 THR A CA 1
ATOM 735 C C . THR A 1 95 ? 19.045 -14.010 -13.874 1.00 95.62 95 THR A C 1
ATOM 737 O O . THR A 1 95 ? 20.251 -13.795 -13.989 1.00 95.62 95 THR A O 1
ATOM 740 N N . THR A 1 96 ? 18.520 -15.227 -13.977 1.00 96.25 96 THR A N 1
ATOM 741 C CA . THR A 1 96 ? 19.264 -16.416 -14.401 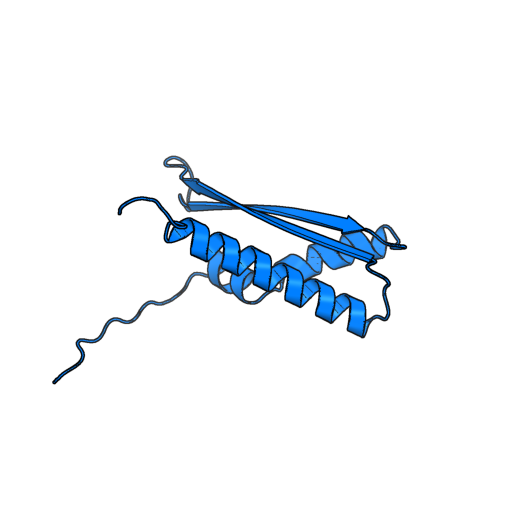1.00 96.25 96 THR A CA 1
ATOM 742 C C . THR A 1 96 ? 18.554 -17.060 -15.587 1.00 96.25 96 THR A C 1
ATOM 744 O O . THR A 1 96 ? 17.334 -16.969 -15.720 1.00 96.25 96 THR A O 1
ATOM 747 N N . VAL A 1 97 ? 19.317 -17.694 -16.477 1.00 94.88 97 VAL A N 1
ATOM 748 C CA . VAL A 1 97 ? 18.745 -18.498 -17.565 1.00 94.88 97 VAL A CA 1
ATOM 749 C C . VAL A 1 97 ? 18.402 -19.872 -16.994 1.00 94.88 97 VAL A C 1
ATOM 751 O O . VAL A 1 97 ? 19.275 -20.539 -16.440 1.00 94.88 97 VAL A O 1
ATOM 754 N N . GLY A 1 98 ? 17.140 -20.289 -17.103 1.00 90.06 98 GLY A N 1
ATOM 755 C CA . GLY A 1 98 ? 16.736 -21.660 -16.787 1.00 90.06 98 GLY A CA 1
ATOM 756 C C . GLY A 1 98 ? 17.257 -22.615 -17.861 1.00 90.06 98 GLY A C 1
ATOM 757 O O . GLY A 1 98 ? 17.005 -22.392 -19.042 1.00 90.06 98 GLY A O 1
ATOM 758 N N . GLY A 1 99 ? 18.018 -23.637 -17.468 1.00 84.00 99 GLY A N 1
ATOM 759 C CA . GLY A 1 99 ? 18.397 -24.729 -18.368 1.00 84.00 99 GLY A CA 1
ATOM 760 C C . GLY A 1 99 ? 17.230 -25.697 -18.585 1.00 84.00 99 GLY A C 1
ATOM 761 O O . GLY A 1 99 ? 16.385 -25.828 -17.699 1.00 84.00 99 GLY A O 1
ATOM 762 N N . ASN A 1 100 ? 17.202 -26.349 -19.753 1.00 59.88 100 ASN A N 1
ATOM 763 C CA . ASN A 1 100 ? 16.328 -27.502 -20.013 1.00 59.88 100 ASN A CA 1
ATOM 764 C C . ASN A 1 100 ? 16.736 -28.714 -19.173 1.00 59.88 100 ASN A C 1
ATOM 766 O O . ASN A 1 100 ? 17.962 -28.917 -19.009 1.00 59.88 100 ASN A O 1
#